Protein AF-A0A134DJ20-F1 (afdb_monomer_lite)

Structure (mmCIF, N/CA/C/O backbone):
data_AF-A0A134DJ20-F1
#
_entry.id   AF-A0A134DJ20-F1
#
loop_
_atom_site.group_PDB
_atom_site.id
_atom_site.type_symbol
_atom_site.label_atom_id
_atom_site.label_alt_id
_atom_site.label_comp_id
_atom_site.label_asym_id
_atom_site.label_entity_id
_atom_site.label_seq_id
_atom_site.pdbx_PDB_ins_code
_atom_site.Cartn_x
_atom_site.Cartn_y
_atom_site.Cartn_z
_atom_site.occupancy
_atom_site.B_iso_or_equiv
_atom_site.auth_seq_id
_atom_site.auth_comp_id
_atom_site.auth_asym_id
_atom_site.auth_atom_id
_atom_site.pdbx_PDB_model_num
ATOM 1 N N . MET A 1 1 ? 27.322 -10.881 -52.192 1.00 37.56 1 MET A N 1
ATOM 2 C CA . MET A 1 1 ? 26.192 -11.507 -51.478 1.00 37.56 1 MET A CA 1
ATOM 3 C C . MET A 1 1 ? 26.126 -10.839 -50.118 1.00 37.56 1 MET A C 1
ATOM 5 O O . MET A 1 1 ? 26.913 -11.193 -49.255 1.00 37.56 1 MET A O 1
ATOM 9 N N . ASN A 1 2 ? 25.299 -9.802 -49.968 1.00 41.81 2 ASN A N 1
ATOM 10 C CA . ASN A 1 2 ? 25.103 -9.157 -48.671 1.00 41.81 2 ASN A CA 1
ATOM 11 C C . ASN A 1 2 ? 24.004 -9.930 -47.944 1.00 41.81 2 ASN A C 1
ATOM 13 O O . ASN A 1 2 ? 22.837 -9.816 -48.311 1.00 41.81 2 ASN A O 1
ATOM 17 N N . GLY A 1 3 ? 24.401 -10.759 -46.979 1.00 45.03 3 GLY A N 1
ATOM 18 C CA . GLY A 1 3 ? 23.478 -11.341 -46.014 1.00 45.03 3 GLY A CA 1
ATOM 19 C C . GLY A 1 3 ? 22.968 -10.226 -45.114 1.00 45.03 3 GLY A C 1
ATOM 20 O O . GLY A 1 3 ? 23.741 -9.577 -44.416 1.00 45.03 3 GLY A O 1
ATOM 21 N N . SER A 1 4 ? 21.675 -9.951 -45.197 1.00 52.62 4 SER A N 1
ATOM 22 C CA . SER A 1 4 ? 20.960 -9.118 -44.245 1.00 52.62 4 SER A CA 1
ATOM 23 C C . SER A 1 4 ? 20.795 -9.898 -42.941 1.00 52.62 4 SER A C 1
ATOM 25 O O . SER A 1 4 ? 19.757 -10.520 -42.725 1.00 52.62 4 SER A O 1
ATOM 27 N N . ASP A 1 5 ? 21.823 -9.879 -42.092 1.00 59.22 5 ASP A N 1
ATOM 28 C CA . ASP A 1 5 ? 21.699 -10.277 -40.688 1.00 59.22 5 ASP A CA 1
ATOM 29 C C . ASP A 1 5 ? 20.974 -9.155 -39.942 1.00 59.22 5 ASP A C 1
ATOM 31 O O . ASP A 1 5 ? 21.570 -8.258 -39.344 1.00 59.22 5 ASP A O 1
ATOM 35 N N . THR A 1 6 ? 19.647 -9.161 -40.036 1.00 60.03 6 THR A N 1
ATOM 36 C CA . THR A 1 6 ? 18.811 -8.471 -39.059 1.00 60.03 6 THR A CA 1
ATOM 37 C C . THR A 1 6 ? 19.000 -9.211 -37.737 1.00 60.03 6 THR A C 1
ATOM 39 O O . THR A 1 6 ? 18.663 -10.396 -37.688 1.00 60.03 6 THR A O 1
ATOM 42 N N . PRO A 1 7 ? 19.529 -8.587 -36.666 1.00 59.16 7 PRO A N 1
ATOM 43 C CA . PRO A 1 7 ? 19.506 -9.238 -35.370 1.00 59.16 7 PRO A CA 1
ATOM 44 C C . PRO A 1 7 ? 18.033 -9.406 -35.007 1.00 59.16 7 PRO A C 1
ATOM 46 O O . PRO A 1 7 ? 17.309 -8.420 -34.853 1.00 59.16 7 PRO A O 1
ATOM 49 N N . ALA A 1 8 ? 17.566 -10.654 -34.953 1.00 59.81 8 ALA A N 1
ATOM 50 C CA . ALA A 1 8 ? 16.291 -10.958 -34.335 1.00 59.81 8 ALA A CA 1
ATOM 51 C C . ALA A 1 8 ? 16.357 -10.357 -32.930 1.00 59.81 8 ALA A C 1
ATOM 53 O O . ALA A 1 8 ? 17.263 -10.672 -32.158 1.00 59.81 8 ALA A O 1
ATOM 54 N N . SER A 1 9 ? 15.477 -9.396 -32.650 1.00 58.28 9 SER A N 1
ATOM 55 C CA . SER A 1 9 ? 15.349 -8.844 -31.310 1.00 58.28 9 SER A CA 1
ATOM 56 C C . SER A 1 9 ? 14.914 -9.994 -30.410 1.00 58.28 9 SER A C 1
ATOM 58 O O . SER A 1 9 ? 13.741 -10.352 -30.393 1.00 58.28 9 SER A O 1
ATOM 60 N N . ASP A 1 10 ? 15.866 -10.579 -29.686 1.00 61.59 10 ASP A N 1
ATOM 61 C CA . ASP A 1 10 ? 15.670 -11.593 -28.643 1.00 61.59 10 ASP A CA 1
ATOM 62 C C . ASP A 1 10 ? 14.926 -11.015 -27.419 1.00 61.59 10 ASP A C 1
ATOM 64 O O . ASP A 1 10 ? 15.051 -11.514 -26.300 1.00 61.59 10 ASP A O 1
ATOM 68 N N . GLN A 1 11 ? 14.156 -9.930 -27.585 1.00 63.97 11 GLN A N 1
ATOM 69 C CA . GLN A 1 11 ? 13.328 -9.429 -26.505 1.00 63.97 11 GLN A CA 1
ATOM 70 C C . GLN A 1 11 ? 12.224 -10.451 -26.229 1.00 63.97 11 GLN A C 1
ATOM 72 O O . GLN A 1 11 ? 11.392 -10.704 -27.108 1.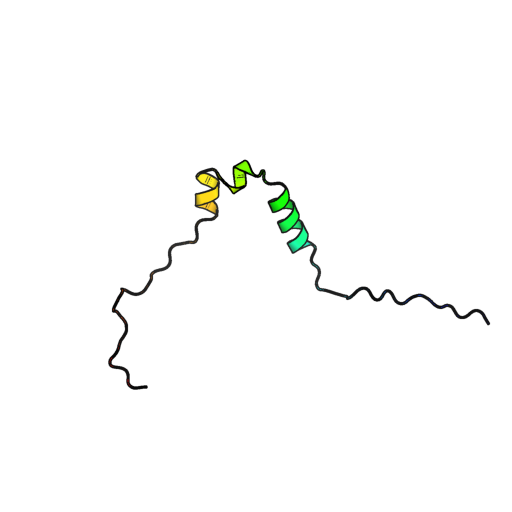00 63.97 11 GLN A O 1
ATOM 77 N N . PRO A 1 12 ? 12.180 -11.029 -25.016 1.00 62.94 12 PRO A N 1
ATOM 78 C CA . PRO A 1 12 ? 11.097 -11.919 -24.653 1.00 62.94 12 PRO A CA 1
ATOM 79 C C . PRO A 1 12 ? 9.784 -11.152 -24.809 1.00 62.94 12 PRO A C 1
ATOM 81 O O . PRO A 1 12 ? 9.616 -10.070 -24.241 1.00 62.94 12 PRO A O 1
ATOM 84 N N . THR A 1 13 ? 8.857 -11.701 -25.596 1.00 64.56 13 THR A N 1
ATOM 85 C CA . THR A 1 13 ? 7.485 -11.191 -25.694 1.00 64.56 13 THR A CA 1
ATOM 86 C C . THR A 1 13 ? 6.754 -11.578 -24.410 1.00 64.56 13 THR A C 1
ATOM 88 O O . THR A 1 13 ? 6.004 -12.549 -24.360 1.00 64.56 13 THR A O 1
ATOM 91 N N . GLY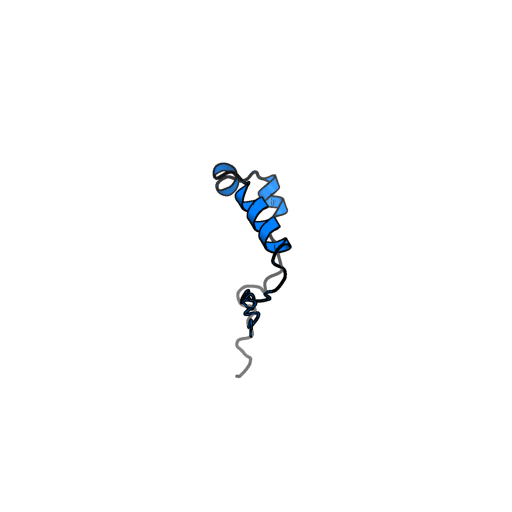 A 1 14 ? 7.093 -10.885 -23.325 1.00 69.06 14 GLY A N 1
ATOM 92 C CA . GLY A 1 14 ? 6.407 -11.001 -22.048 1.00 69.06 14 GLY A CA 1
ATOM 93 C C . GLY A 1 14 ? 5.009 -10.382 -22.118 1.00 69.06 14 GLY A C 1
ATOM 94 O O . GLY A 1 14 ? 4.709 -9.656 -23.071 1.00 69.06 14 GLY A O 1
ATOM 95 N N . PRO A 1 15 ? 4.149 -10.665 -21.127 1.00 79.69 15 PRO A N 1
ATOM 96 C CA . PRO A 1 15 ? 2.872 -9.973 -21.001 1.00 79.69 15 PRO A CA 1
ATOM 97 C C . PRO A 1 15 ? 3.092 -8.457 -20.951 1.00 79.69 15 PRO A C 1
ATOM 99 O O . PRO A 1 15 ? 4.155 -7.989 -20.536 1.00 79.69 15 PRO A O 1
ATOM 102 N N . ASP A 1 16 ? 2.091 -7.694 -21.383 1.00 80.62 16 ASP A N 1
ATOM 103 C CA . ASP A 1 16 ? 2.127 -6.244 -21.237 1.00 80.62 16 ASP A CA 1
ATOM 104 C C . ASP A 1 16 ? 2.142 -5.891 -19.745 1.00 80.62 16 ASP A C 1
ATOM 106 O O . ASP A 1 16 ? 1.189 -6.156 -19.017 1.00 80.62 16 ASP A O 1
ATOM 110 N N . LEU A 1 17 ? 3.270 -5.350 -19.284 1.00 86.19 17 LEU A N 1
ATOM 111 C CA . LEU A 1 17 ? 3.478 -4.942 -17.896 1.00 86.19 17 LEU A CA 1
ATOM 112 C C . LEU A 1 17 ? 3.193 -3.450 -17.694 1.00 86.19 17 LEU A C 1
ATOM 114 O O . LEU A 1 17 ? 3.574 -2.913 -16.659 1.00 86.19 17 LEU A O 1
ATOM 118 N N . ALA A 1 18 ? 2.606 -2.753 -18.675 1.00 88.94 18 ALA A N 1
ATOM 119 C CA . ALA A 1 18 ? 2.339 -1.319 -18.576 1.00 88.94 18 ALA A CA 1
ATOM 120 C C . ALA A 1 18 ? 1.489 -0.966 -17.347 1.00 88.94 18 ALA A C 1
ATOM 122 O O . ALA A 1 18 ? 1.813 -0.010 -16.651 1.00 88.94 18 ALA A O 1
ATOM 123 N N . GLU A 1 19 ? 0.469 -1.770 -17.046 1.00 88.12 19 GLU A N 1
ATOM 124 C CA . GLU A 1 19 ? -0.403 -1.583 -15.879 1.00 88.12 19 GLU A CA 1
ATOM 125 C C . GLU A 1 19 ? 0.364 -1.745 -14.559 1.00 88.12 19 GLU A C 1
ATOM 127 O O . GLU A 1 19 ? 0.377 -0.838 -13.736 1.00 88.12 19 GLU A O 1
ATOM 132 N N . ILE A 1 20 ? 1.112 -2.843 -14.409 1.00 88.62 20 ILE A N 1
ATOM 133 C CA . ILE A 1 20 ? 1.935 -3.100 -13.214 1.00 88.62 20 ILE A CA 1
ATOM 134 C C . ILE A 1 20 ? 3.011 -2.018 -13.039 1.00 88.62 20 ILE A C 1
ATOM 136 O O . ILE A 1 20 ? 3.333 -1.627 -11.923 1.00 88.62 20 ILE A O 1
ATOM 140 N N . ARG A 1 21 ? 3.592 -1.517 -14.137 1.00 91.75 21 ARG A N 1
ATOM 141 C CA . ARG A 1 21 ? 4.564 -0.414 -14.082 1.00 91.75 21 ARG A CA 1
ATOM 142 C C . ARG A 1 21 ? 3.922 0.885 -13.611 1.00 91.75 21 ARG A C 1
ATOM 144 O O . ARG A 1 21 ? 4.536 1.567 -12.804 1.00 91.75 21 ARG A O 1
ATOM 151 N N . ALA A 1 22 ? 2.715 1.197 -14.081 1.00 91.44 22 ALA A N 1
ATOM 152 C CA . ALA A 1 22 ? 1.983 2.376 -13.631 1.00 91.44 22 ALA A CA 1
ATOM 153 C C . ALA A 1 22 ? 1.693 2.309 -12.124 1.00 91.44 22 ALA A C 1
ATOM 155 O O . ALA A 1 22 ? 1.981 3.265 -11.414 1.00 91.44 22 ALA A O 1
ATOM 156 N N . GLU A 1 23 ? 1.244 1.155 -11.623 1.00 89.69 23 GLU A N 1
ATOM 157 C CA . GLU A 1 23 ? 1.020 0.937 -10.187 1.00 89.69 23 GLU A CA 1
ATOM 158 C C . GLU A 1 23 ? 2.316 1.096 -9.367 1.00 89.69 23 GLU A C 1
ATOM 160 O O . GLU A 1 23 ? 2.328 1.740 -8.319 1.00 89.69 23 GLU A O 1
ATOM 165 N N . ILE A 1 24 ? 3.442 0.565 -9.858 1.00 90.75 24 ILE A N 1
ATOM 166 C CA . ILE A 1 24 ? 4.751 0.735 -9.205 1.00 90.75 24 ILE A CA 1
ATOM 167 C C . ILE A 1 24 ? 5.168 2.209 -9.169 1.00 90.75 24 ILE A C 1
ATOM 169 O O . ILE A 1 24 ? 5.670 2.666 -8.142 1.00 90.75 24 ILE A O 1
ATOM 173 N N . ASP A 1 25 ? 4.984 2.943 -10.266 1.00 92.88 25 ASP A N 1
ATOM 174 C CA . ASP A 1 25 ? 5.342 4.360 -10.348 1.00 92.88 25 ASP A CA 1
ATOM 175 C C . ASP A 1 25 ? 4.470 5.212 -9.409 1.00 92.88 25 ASP A C 1
ATOM 177 O O . ASP A 1 25 ? 4.980 6.126 -8.759 1.00 92.88 25 ASP A O 1
ATOM 181 N N . GLU A 1 26 ? 3.182 4.882 -9.274 1.00 89.62 26 GLU A N 1
ATOM 182 C CA . GLU A 1 26 ? 2.271 5.505 -8.306 1.00 89.62 26 GLU A CA 1
ATOM 183 C C . GLU A 1 26 ? 2.724 5.260 -6.861 1.00 89.62 26 GLU A C 1
ATOM 185 O O . GLU A 1 26 ? 2.837 6.204 -6.077 1.00 89.62 26 GLU A O 1
ATOM 190 N N . LEU A 1 27 ? 3.069 4.017 -6.512 1.00 85.81 27 LEU A N 1
ATOM 191 C CA . LEU A 1 27 ? 3.577 3.677 -5.179 1.00 85.81 27 LEU A CA 1
ATOM 192 C C . LEU A 1 27 ? 4.935 4.328 -4.886 1.00 85.81 27 LEU A C 1
ATOM 194 O O . LEU A 1 27 ? 5.187 4.759 -3.763 1.00 85.81 27 LEU A O 1
ATOM 198 N N . ALA A 1 28 ? 5.813 4.418 -5.886 1.00 87.75 28 ALA A N 1
ATOM 199 C CA . ALA A 1 28 ? 7.121 5.055 -5.758 1.00 87.75 28 ALA A CA 1
ATOM 200 C C . ALA A 1 28 ? 7.033 6.583 -5.614 1.00 87.75 28 ALA A C 1
ATOM 202 O O . ALA A 1 28 ? 7.976 7.204 -5.119 1.00 87.75 28 ALA A O 1
ATOM 203 N N . ALA A 1 29 ? 5.923 7.190 -6.042 1.00 91.00 29 ALA A N 1
ATOM 204 C CA . ALA A 1 29 ? 5.669 8.615 -5.872 1.00 91.00 29 ALA A CA 1
ATOM 205 C C . ALA A 1 29 ? 5.272 8.988 -4.431 1.00 91.00 29 ALA A C 1
ATOM 207 O O . ALA A 1 29 ? 5.378 10.161 -4.067 1.00 91.00 29 ALA A O 1
ATOM 208 N N . LEU A 1 30 ? 4.851 8.017 -3.610 1.00 84.50 30 LEU A N 1
ATOM 209 C CA . LEU A 1 30 ? 4.537 8.236 -2.198 1.00 84.50 30 LEU A CA 1
ATOM 210 C C . LEU A 1 30 ? 5.804 8.567 -1.402 1.00 84.50 30 LEU A C 1
ATOM 212 O O . LEU A 1 30 ? 6.866 7.964 -1.585 1.00 84.50 30 LEU A O 1
ATOM 216 N N . SER A 1 31 ? 5.705 9.522 -0.476 1.00 86.44 31 SER A N 1
ATOM 217 C CA . SER A 1 31 ? 6.835 9.851 0.391 1.00 86.44 31 SER A CA 1
ATOM 218 C C . SER A 1 31 ? 7.078 8.755 1.435 1.00 86.44 31 SER A C 1
ATOM 220 O O . SER A 1 31 ? 6.163 8.061 1.879 1.00 86.44 31 SER A O 1
ATOM 222 N N . THR A 1 32 ? 8.326 8.618 1.900 1.00 85.62 32 THR A N 1
ATOM 223 C CA . THR A 1 32 ? 8.649 7.676 2.987 1.00 85.62 32 THR A CA 1
ATOM 224 C C . THR A 1 32 ? 7.821 7.946 4.245 1.00 85.62 32 THR A C 1
ATOM 226 O O . THR A 1 32 ? 7.468 7.002 4.942 1.00 85.62 32 THR A O 1
ATOM 229 N N . GLU A 1 33 ? 7.502 9.212 4.532 1.00 84.31 33 GLU A N 1
ATOM 230 C CA . GLU A 1 33 ? 6.680 9.601 5.682 1.00 84.31 33 GLU A CA 1
ATOM 231 C C . GLU A 1 33 ? 5.240 9.093 5.550 1.00 84.31 33 GLU A C 1
ATOM 233 O O . GLU A 1 33 ? 4.730 8.493 6.492 1.00 84.31 33 GLU A O 1
ATOM 238 N N . GLU A 1 34 ? 4.620 9.247 4.379 1.00 83.56 34 GLU A N 1
ATOM 239 C CA . GLU A 1 34 ? 3.261 8.752 4.114 1.00 83.56 34 GLU A CA 1
ATOM 240 C C . GLU A 1 34 ? 3.173 7.222 4.163 1.00 83.56 34 GLU A C 1
ATOM 242 O O . GLU A 1 34 ? 2.163 6.680 4.602 1.00 83.56 34 GLU A O 1
ATOM 247 N N . LEU A 1 35 ? 4.239 6.517 3.774 1.00 83.12 35 LEU A N 1
ATOM 248 C CA . LEU A 1 35 ? 4.285 5.052 3.826 1.00 83.12 35 LEU A CA 1
ATOM 249 C C . LEU A 1 35 ? 4.390 4.506 5.257 1.00 83.12 35 LEU A C 1
ATOM 251 O O . LEU A 1 35 ? 3.796 3.475 5.568 1.00 83.12 35 LEU A O 1
ATOM 255 N N . VAL A 1 36 ? 5.166 5.160 6.128 1.00 88.81 36 VAL A N 1
ATOM 256 C CA . VAL A 1 36 ? 5.380 4.690 7.514 1.00 88.81 36 VAL A CA 1
ATOM 257 C C . VAL A 1 36 ? 4.391 5.289 8.511 1.00 88.81 36 VAL A C 1
ATOM 259 O O . VAL A 1 36 ? 4.204 4.732 9.592 1.00 88.81 36 VAL A O 1
ATOM 262 N N . ASN A 1 37 ? 3.778 6.421 8.170 1.00 89.38 37 ASN A N 1
ATOM 263 C CA . ASN A 1 37 ? 2.800 7.127 8.986 1.00 89.38 37 ASN A CA 1
ATOM 264 C C . ASN A 1 37 ? 1.627 7.620 8.116 1.00 89.38 37 ASN A C 1
ATOM 266 O O . ASN A 1 37 ? 1.460 8.828 7.922 1.00 89.38 37 ASN A O 1
ATOM 270 N N . PRO A 1 38 ? 0.828 6.689 7.565 1.00 85.19 38 PRO A N 1
ATOM 271 C CA . PRO A 1 38 ? -0.288 7.033 6.698 1.00 85.19 38 PRO A CA 1
ATOM 272 C C . PRO A 1 38 ? -1.381 7.786 7.455 1.00 85.19 38 PRO A C 1
ATOM 274 O O . PRO A 1 38 ? -1.569 7.633 8.667 1.00 85.19 38 PRO A O 1
ATOM 277 N N . THR A 1 39 ? -2.150 8.591 6.725 1.00 88.94 39 THR A N 1
ATOM 278 C CA . THR A 1 39 ? -3.326 9.249 7.294 1.00 88.94 39 THR A CA 1
ATOM 279 C C . THR A 1 39 ? -4.399 8.209 7.654 1.00 88.94 39 THR A C 1
ATOM 281 O O . THR A 1 39 ? -4.486 7.158 7.016 1.00 88.94 39 THR A O 1
ATOM 284 N N . PRO A 1 40 ? -5.267 8.486 8.645 1.00 89.38 40 PRO A N 1
ATOM 285 C CA . PRO A 1 40 ? -6.360 7.577 8.995 1.00 89.38 40 PRO A CA 1
ATOM 286 C C . PRO A 1 40 ? -7.297 7.245 7.823 1.00 89.38 40 PRO A C 1
ATOM 288 O O . PRO A 1 40 ? -7.833 6.144 7.766 1.00 89.38 40 PRO A O 1
ATOM 291 N N . GLU A 1 41 ? -7.484 8.185 6.894 1.00 87.88 41 GLU A N 1
ATOM 292 C CA . GLU A 1 41 ? -8.282 7.997 5.676 1.00 87.88 41 GLU A CA 1
ATOM 293 C C . GLU A 1 41 ? -7.663 6.931 4.764 1.00 87.88 41 GLU A C 1
ATOM 295 O O . GLU A 1 41 ? -8.343 5.979 4.392 1.00 87.88 41 GLU A O 1
ATOM 300 N N . LEU A 1 42 ? -6.349 7.009 4.524 1.00 85.88 42 LEU A N 1
ATOM 301 C CA . LEU A 1 42 ? -5.621 6.025 3.722 1.00 85.88 42 LEU A CA 1
ATOM 302 C C . LEU A 1 42 ? -5.651 4.622 4.353 1.00 85.88 42 LEU A C 1
ATOM 304 O O . LEU A 1 42 ? -5.702 3.621 3.639 1.00 85.88 42 LEU A O 1
ATOM 308 N N . ILE A 1 43 ? -5.639 4.530 5.688 1.00 85.81 43 ILE A N 1
ATOM 309 C CA . ILE A 1 43 ? -5.810 3.247 6.388 1.00 85.81 43 ILE A CA 1
ATOM 310 C C . ILE A 1 43 ? -7.212 2.688 6.145 1.00 85.81 43 ILE A C 1
ATOM 312 O O . ILE A 1 43 ? -7.336 1.515 5.815 1.00 85.81 43 ILE A O 1
ATOM 316 N N . ALA A 1 44 ? -8.254 3.509 6.287 1.00 86.38 44 ALA A N 1
ATOM 317 C CA . ALA A 1 44 ? -9.637 3.065 6.130 1.00 86.38 44 ALA A CA 1
ATOM 318 C C . ALA A 1 44 ? -9.950 2.582 4.702 1.00 86.38 44 ALA A C 1
ATOM 320 O O . ALA A 1 44 ? -10.703 1.627 4.534 1.00 86.38 44 ALA A O 1
ATOM 321 N N . GLU A 1 45 ? -9.366 3.213 3.680 1.00 87.38 45 GLU A N 1
ATOM 322 C CA . GLU A 1 45 ? -9.527 2.807 2.275 1.00 87.38 45 GLU A CA 1
ATOM 323 C C . GLU A 1 45 ? -8.854 1.466 1.956 1.00 87.38 45 GLU A C 1
ATOM 325 O O . GLU A 1 45 ? -9.358 0.701 1.135 1.00 87.38 45 GLU A O 1
ATOM 330 N N . ASN A 1 46 ? -7.730 1.173 2.614 1.00 85.06 46 ASN A N 1
ATOM 331 C CA . ASN A 1 46 ? -6.937 -0.035 2.381 1.00 85.06 46 ASN A CA 1
ATOM 332 C C . ASN A 1 46 ? -7.200 -1.147 3.409 1.00 85.06 46 ASN A C 1
ATOM 334 O O . ASN A 1 46 ? -6.595 -2.220 3.325 1.00 85.06 46 ASN A O 1
ATOM 338 N N . GLU A 1 47 ? -8.075 -0.917 4.392 1.00 88.06 47 GLU A N 1
ATOM 339 C CA . GLU A 1 47 ? -8.420 -1.931 5.381 1.00 88.06 47 GLU A CA 1
ATOM 340 C C .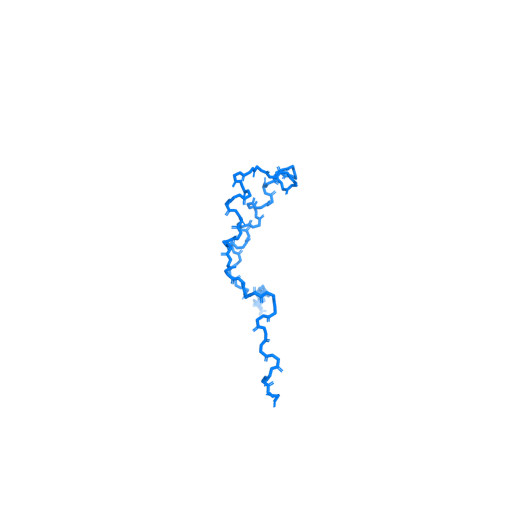 GLU A 1 47 ? -9.217 -3.058 4.699 1.00 88.06 47 GLU A C 1
ATOM 342 O O . GLU A 1 47 ? -10.223 -2.802 4.025 1.00 88.06 47 GLU A O 1
ATOM 347 N N . PRO A 1 48 ? -8.802 -4.329 4.846 1.00 85.75 48 PRO A N 1
ATOM 348 C CA . PRO A 1 48 ? -9.572 -5.433 4.303 1.00 85.75 48 PRO A CA 1
ATOM 349 C C . PRO A 1 48 ? -10.945 -5.485 4.973 1.00 85.75 48 PRO A C 1
ATOM 351 O O . PRO A 1 48 ? -11.079 -5.304 6.183 1.00 85.75 48 PRO A O 1
ATOM 354 N N . THR A 1 49 ? -11.981 -5.802 4.195 1.00 88.75 49 THR A N 1
ATOM 355 C CA . THR A 1 49 ? -13.310 -6.027 4.771 1.00 88.75 49 THR A CA 1
ATOM 356 C C . THR A 1 49 ? -13.245 -7.210 5.745 1.00 88.75 49 THR A C 1
ATOM 358 O O . THR A 1 49 ? -12.792 -8.288 5.350 1.00 88.75 49 THR A O 1
ATOM 361 N N . PRO A 1 50 ? -13.703 -7.061 7.002 1.00 88.62 50 PRO A N 1
ATOM 362 C CA . PRO A 1 50 ? -13.707 -8.166 7.945 1.00 88.62 50 PRO A CA 1
ATOM 363 C C . PRO A 1 50 ? -14.560 -9.321 7.420 1.00 88.62 50 PRO A C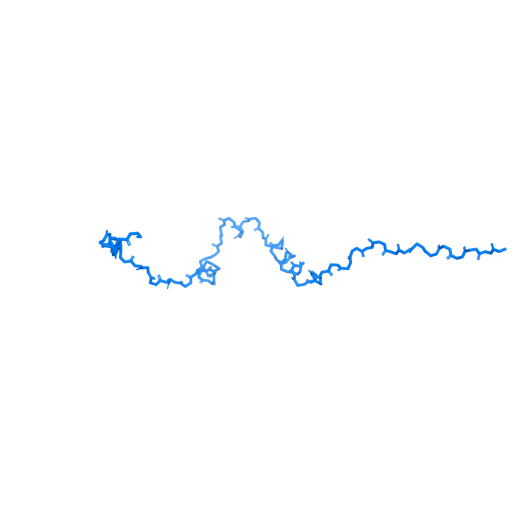 1
ATOM 365 O O . PRO A 1 50 ? -15.728 -9.139 7.067 1.00 88.62 50 PRO A O 1
ATOM 368 N N . HIS A 1 51 ? -13.992 -10.523 7.410 1.00 86.75 51 HIS A N 1
ATOM 369 C CA . HIS A 1 51 ? -14.723 -11.739 7.081 1.00 86.75 51 HIS A CA 1
ATOM 370 C C . HIS A 1 51 ? -15.076 -12.506 8.358 1.00 86.75 51 HIS A C 1
ATOM 372 O O . HIS A 1 51 ? -14.242 -12.597 9.266 1.00 86.75 51 HIS A O 1
ATOM 378 N N . PRO A 1 52 ? -16.292 -13.079 8.451 1.00 90.00 52 PRO A N 1
ATOM 379 C CA . PRO A 1 52 ? -16.623 -13.998 9.529 1.00 90.00 52 PRO A CA 1
ATOM 380 C C . PRO A 1 52 ? -15.590 -15.121 9.565 1.00 90.00 52 PRO A C 1
ATOM 382 O O . PRO A 1 52 ? -15.362 -15.794 8.563 1.00 90.00 52 PRO A O 1
ATOM 385 N N . THR A 1 53 ? -14.946 -15.287 10.713 1.00 84.56 53 THR A N 1
ATOM 386 C CA . THR A 1 53 ? -14.092 -16.443 10.982 1.00 84.56 53 THR A CA 1
ATOM 387 C C . THR A 1 53 ? -14.885 -17.410 11.842 1.00 84.56 53 THR A C 1
ATOM 389 O O . THR A 1 53 ? -15.692 -16.981 12.674 1.00 84.56 53 THR 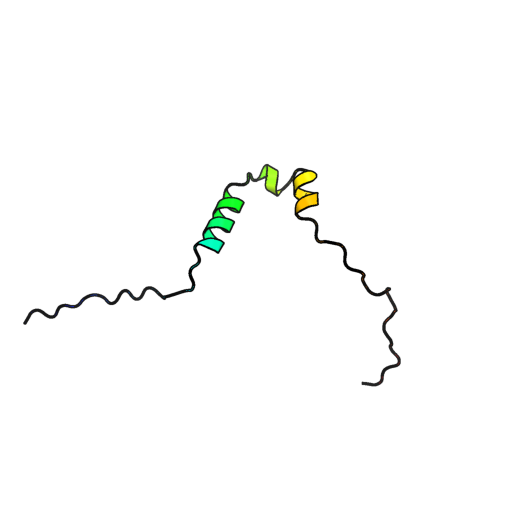A O 1
ATOM 392 N N . ASP A 1 54 ? -14.660 -18.704 11.640 1.00 88.88 54 ASP A N 1
ATOM 393 C CA . ASP A 1 54 ? -15.226 -19.716 12.515 1.00 88.88 54 ASP A CA 1
ATOM 394 C C . ASP A 1 54 ? -14.777 -19.491 13.964 1.00 88.88 54 ASP A C 1
ATOM 396 O O . ASP A 1 54 ? -13.696 -18.961 14.249 1.00 88.88 54 ASP A O 1
ATOM 400 N N . ALA A 1 55 ? -15.639 -19.860 14.908 1.00 88.75 55 ALA A N 1
ATOM 401 C CA . ALA A 1 55 ? -15.307 -19.732 16.316 1.00 88.75 55 ALA A CA 1
ATOM 402 C C . ALA A 1 55 ? -14.097 -20.616 16.650 1.00 88.75 55 ALA A C 1
ATOM 404 O O . ALA A 1 55 ? -14.029 -21.773 16.245 1.00 88.75 55 ALA A O 1
ATOM 405 N N . ILE A 1 56 ? -13.162 -20.106 17.456 1.00 81.25 56 ILE A N 1
ATOM 406 C CA . ILE A 1 56 ? -12.053 -20.922 17.963 1.00 81.25 56 ILE A CA 1
ATOM 407 C C . ILE A 1 56 ? -12.634 -22.145 18.695 1.00 81.25 56 ILE A C 1
ATOM 409 O O . ILE A 1 56 ? -13.302 -21.995 19.717 1.00 81.25 56 ILE A O 1
ATOM 413 N N . GLY A 1 57 ? -12.381 -23.346 18.164 1.00 80.31 57 GLY A N 1
ATOM 414 C CA . GLY A 1 57 ? -12.912 -24.607 18.695 1.00 80.31 57 GLY A CA 1
ATOM 415 C C . GLY A 1 57 ? -14.174 -25.144 18.007 1.00 80.31 57 GLY A C 1
ATOM 416 O O . GLY A 1 57 ? -14.751 -26.100 18.514 1.00 80.31 57 GLY A O 1
ATOM 417 N N . SER A 1 58 ? -14.595 -24.577 16.873 1.00 79.00 58 SER A N 1
ATOM 418 C CA . SER A 1 58 ? -15.651 -25.135 16.010 1.00 79.00 58 SER A CA 1
ATOM 419 C C . SER A 1 58 ? -15.221 -26.370 15.211 1.00 79.00 58 SER A C 1
ATOM 421 O O . SER A 1 58 ? -16.038 -26.944 14.499 1.00 79.00 58 SER A O 1
ATOM 423 N N . GLU A 1 59 ? -13.945 -26.751 15.288 1.00 80.31 59 GLU A N 1
ATOM 424 C CA . GLU A 1 59 ? -13.402 -27.898 14.569 1.00 80.31 59 GLU A CA 1
ATOM 425 C C . GLU A 1 59 ? -14.071 -29.198 15.054 1.00 80.31 59 GLU A C 1
ATOM 427 O O . GLU A 1 59 ? -13.985 -29.559 16.234 1.00 80.31 59 GLU A O 1
ATOM 432 N N . ASP A 1 60 ? -14.713 -29.931 14.143 1.00 75.06 60 ASP A N 1
ATOM 433 C CA . ASP A 1 60 ? -15.285 -31.248 14.428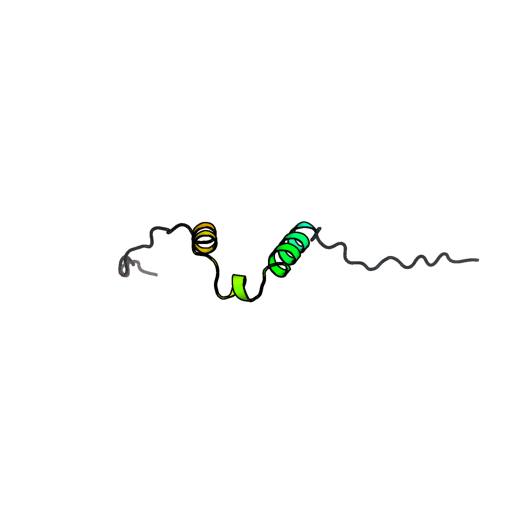 1.00 75.06 60 ASP A CA 1
ATOM 434 C C . ASP A 1 60 ? -14.178 -32.314 14.469 1.00 75.06 60 ASP A C 1
ATOM 436 O O . ASP A 1 60 ? -13.970 -33.096 13.536 1.00 75.06 60 ASP A O 1
ATOM 440 N N . TRP A 1 61 ? -13.494 -32.396 15.614 1.00 75.56 61 TRP A N 1
ATOM 441 C CA . TRP A 1 61 ? -12.477 -33.417 15.918 1.00 75.56 61 TRP A CA 1
ATOM 442 C C . TRP A 1 61 ? -13.003 -34.866 15.876 1.00 75.56 61 TRP A C 1
ATOM 444 O O . TRP A 1 61 ? -12.225 -35.809 15.995 1.00 75.56 61 TRP A O 1
ATOM 454 N N . ASN A 1 62 ? -14.319 -35.057 15.737 1.00 77.62 62 ASN A N 1
ATOM 455 C CA . ASN A 1 62 ? -14.976 -36.365 15.692 1.00 77.62 62 ASN A CA 1
ATOM 456 C C . ASN A 1 62 ? -15.079 -36.961 14.278 1.00 77.62 62 ASN A C 1
ATOM 458 O O . ASN A 1 62 ? -15.612 -38.062 14.131 1.00 77.62 62 ASN A O 1
ATOM 462 N N . THR A 1 63 ? -14.593 -36.270 13.244 1.00 68.56 63 THR A N 1
ATOM 463 C CA . THR A 1 63 ? -14.576 -36.814 11.880 1.00 68.56 63 THR A CA 1
ATOM 464 C C . THR A 1 63 ? -13.388 -37.775 11.729 1.00 68.56 63 THR A C 1
ATOM 466 O O . THR A 1 63 ? -12.246 -37.335 11.874 1.00 68.56 63 THR A O 1
ATOM 469 N N . PRO A 1 64 ? -13.598 -39.084 11.484 1.00 72.31 64 PRO A N 1
ATOM 470 C CA . PRO A 1 64 ? -12.492 -40.000 11.219 1.00 72.31 64 PRO A CA 1
ATOM 471 C C . PRO A 1 64 ? -11.806 -39.649 9.888 1.00 72.31 64 PRO A C 1
ATOM 473 O O . PRO A 1 64 ? -12.466 -39.172 8.964 1.00 72.31 64 PRO A O 1
ATOM 476 N N . ALA A 1 65 ? -10.490 -39.882 9.827 1.00 71.62 65 ALA A N 1
ATOM 477 C CA . ALA A 1 65 ? -9.638 -39.634 8.658 1.00 71.62 65 ALA A CA 1
ATOM 478 C C . ALA A 1 65 ? -9.987 -40.508 7.442 1.00 71.62 65 ALA A C 1
ATOM 480 O O . ALA A 1 65 ? -10.430 -41.664 7.647 1.00 71.62 65 ALA A O 1
#

Secondary structure (DSSP, 8-state):
-----------------HHHHHHHHHHHHS-HHHHHS--HHHHHHHSPPPPPPPPTT---TTS--

pLDDT: mean 79.04, std 13.24, range [37.56, 92.88]

Radius of gyration: 25.87 Å; chains: 1; bounding box: 43×50×70 Å

Sequence (65 aa):
MNGSDTPASDQPTGPDLAEIRAEIDELAALSTEELVNPTPELIAENEPTPHPTDAIGSEDWNTPA

Organism: NCBI:txid162426

Foldseek 3Di:
DDPPPPPPPPPPPDPPCVVVVVVVVVVVPDDPCCVVPNDPVVCVVPPDDDDDDDDDPPDPPVDDD